Protein AF-A0A933VG05-F1 (afdb_monomer_lite)

Structure (mmCIF, N/CA/C/O backbone):
data_AF-A0A933VG05-F1
#
_entry.id   AF-A0A933VG05-F1
#
loop_
_atom_site.group_PDB
_atom_site.id
_atom_site.type_symbol
_atom_site.label_atom_id
_atom_site.label_alt_id
_atom_site.label_comp_id
_atom_site.label_asym_id
_atom_site.label_entity_id
_atom_site.label_seq_id
_atom_site.pdbx_PDB_ins_code
_atom_site.Cartn_x
_atom_site.Cartn_y
_atom_site.Cartn_z
_atom_site.occupancy
_atom_site.B_iso_or_equiv
_atom_site.auth_seq_id
_atom_site.auth_comp_id
_atom_site.auth_asym_id
_atom_site.auth_atom_id
_atom_site.pdbx_PDB_model_num
ATOM 1 N N . ARG A 1 1 ? -8.859 -15.024 1.643 1.00 49.22 1 ARG A N 1
ATOM 2 C CA . ARG A 1 1 ? -10.271 -15.095 2.099 1.00 49.22 1 ARG A CA 1
ATOM 3 C C . ARG A 1 1 ? -10.580 -13.781 2.794 1.00 49.22 1 ARG A C 1
ATOM 5 O O . ARG A 1 1 ? -9.902 -13.478 3.764 1.00 49.22 1 ARG A O 1
ATOM 12 N N . VAL A 1 2 ? -11.513 -12.985 2.274 1.00 67.62 2 VAL A N 1
ATOM 13 C CA . VAL A 1 2 ? -11.957 -11.764 2.963 1.00 67.62 2 VAL A CA 1
ATOM 14 C C . VAL A 1 2 ? -12.913 -12.188 4.068 1.00 67.62 2 VAL A C 1
ATOM 16 O O . VAL A 1 2 ? -13.809 -12.997 3.829 1.00 67.62 2 VAL A O 1
ATOM 19 N N . VAL A 1 3 ? -12.696 -11.692 5.280 1.00 78.56 3 VAL A N 1
ATOM 20 C CA . VAL A 1 3 ? -13.662 -11.825 6.371 1.00 78.56 3 VAL A CA 1
ATOM 21 C C . VAL A 1 3 ? -14.499 -10.550 6.354 1.00 78.56 3 VAL A C 1
ATOM 23 O O . VAL A 1 3 ? -14.010 -9.489 6.724 1.00 78.56 3 VAL A O 1
ATOM 26 N N . GLY A 1 4 ? -15.723 -10.634 5.831 1.00 83.44 4 GLY A N 1
ATOM 27 C CA . GLY A 1 4 ? -16.618 -9.489 5.659 1.00 83.44 4 GLY A CA 1
ATOM 28 C C . GLY A 1 4 ? -17.622 -9.691 4.524 1.00 83.44 4 GLY A C 1
ATOM 29 O O . GLY A 1 4 ? -17.603 -10.711 3.839 1.00 83.44 4 GLY A O 1
ATOM 30 N N . THR A 1 5 ? -18.507 -8.713 4.333 1.00 87.75 5 THR A N 1
ATOM 31 C CA . THR A 1 5 ? -19.552 -8.730 3.292 1.00 87.75 5 THR A CA 1
ATOM 32 C C . THR A 1 5 ? -19.118 -8.063 1.985 1.00 87.75 5 THR A C 1
ATOM 34 O O . THR A 1 5 ? -19.753 -8.269 0.953 1.00 87.75 5 THR A O 1
ATOM 37 N N . ARG A 1 6 ? -18.037 -7.269 2.004 1.00 86.62 6 ARG A N 1
ATOM 38 C CA . ARG A 1 6 ? -17.520 -6.571 0.820 1.00 86.62 6 ARG A CA 1
ATOM 39 C C . ARG A 1 6 ? -16.607 -7.497 0.017 1.00 86.62 6 ARG A C 1
ATOM 41 O O . ARG A 1 6 ? -15.636 -8.032 0.547 1.00 86.62 6 ARG A O 1
ATOM 48 N N . SER A 1 7 ? -16.914 -7.656 -1.268 1.00 88.31 7 SER A N 1
ATOM 49 C CA . SER A 1 7 ? -16.047 -8.371 -2.210 1.00 88.31 7 SER A CA 1
ATOM 50 C C . SER A 1 7 ? -14.892 -7.479 -2.660 1.00 88.31 7 SER A C 1
ATOM 52 O O . SER A 1 7 ? -15.080 -6.282 -2.870 1.00 88.31 7 SER A O 1
ATOM 54 N N . LEU A 1 8 ? -13.711 -8.074 -2.831 1.00 89.56 8 LEU A N 1
ATOM 55 C CA . LEU A 1 8 ? -12.585 -7.427 -3.500 1.00 89.56 8 LEU A CA 1
ATOM 56 C C . LEU A 1 8 ? -12.648 -7.767 -4.989 1.00 89.56 8 LEU A C 1
ATOM 58 O O . LEU A 1 8 ? -12.761 -8.941 -5.342 1.00 89.56 8 LEU A O 1
ATOM 62 N N . LEU A 1 9 ? -12.586 -6.744 -5.838 1.00 89.62 9 LEU A N 1
ATOM 63 C CA . LEU A 1 9 ? -12.589 -6.875 -7.293 1.00 89.62 9 LEU A CA 1
ATOM 64 C C . LEU A 1 9 ? -11.173 -6.587 -7.808 1.00 89.62 9 LEU A C 1
ATOM 66 O O . LEU A 1 9 ? -10.819 -5.419 -7.964 1.00 89.62 9 LEU A O 1
ATOM 70 N N . PRO A 1 10 ? -10.328 -7.615 -8.004 1.00 88.88 10 PRO A N 1
ATOM 71 C CA . PRO A 1 10 ? -8.974 -7.403 -8.490 1.00 88.88 10 PRO A CA 1
ATOM 72 C C . PRO A 1 10 ? -8.986 -7.043 -9.977 1.00 88.88 10 PRO A C 1
ATOM 74 O O . PRO A 1 10 ? -9.692 -7.663 -10.774 1.00 88.88 10 PRO A O 1
ATOM 77 N N . GLN A 1 11 ? -8.149 -6.081 -10.352 1.00 88.31 11 GLN A N 1
ATOM 78 C CA . GLN A 1 11 ? -7.884 -5.719 -11.737 1.00 88.31 11 GLN A CA 1
ATOM 79 C C . GLN A 1 11 ? -6.385 -5.470 -11.906 1.00 88.31 11 GLN A C 1
ATOM 81 O O . GLN A 1 11 ? -5.771 -4.792 -11.085 1.00 88.31 11 GLN A O 1
ATOM 86 N N . VAL A 1 12 ? -5.804 -6.010 -12.978 1.00 86.38 12 VAL A N 1
ATOM 87 C CA . VAL A 1 12 ? -4.453 -5.636 -13.406 1.00 86.38 12 VAL A CA 1
ATOM 88 C C . VAL A 1 12 ? -4.574 -4.353 -14.217 1.00 86.38 12 VAL A C 1
ATOM 90 O O . VAL A 1 12 ? -5.303 -4.316 -15.208 1.00 86.38 12 VAL A O 1
ATOM 93 N N . LEU A 1 13 ? -3.900 -3.302 -13.762 1.00 80.25 13 LEU A N 1
ATOM 94 C CA . LEU A 1 13 ? -3.886 -2.004 -14.426 1.00 80.25 13 LEU A CA 1
ATOM 95 C C . LEU A 1 13 ? -2.657 -1.899 -15.325 1.00 80.25 13 LEU A C 1
ATOM 97 O O . LEU A 1 13 ? -1.580 -2.379 -14.966 1.00 80.25 13 LEU A O 1
ATOM 101 N N . ASP A 1 14 ? -2.814 -1.250 -16.475 1.00 77.38 14 ASP A N 1
ATOM 102 C CA . ASP A 1 14 ? -1.667 -0.784 -17.243 1.00 77.38 14 ASP A CA 1
ATOM 103 C C . ASP A 1 14 ? -1.143 0.544 -16.671 1.00 77.38 14 ASP A C 1
ATOM 105 O O . ASP A 1 14 ? -1.824 1.263 -15.934 1.00 77.38 14 ASP A O 1
ATOM 109 N N . THR A 1 15 ? 0.096 0.881 -17.011 1.00 70.56 15 THR A N 1
ATOM 110 C CA . THR A 1 15 ? 0.784 2.080 -16.516 1.00 70.56 15 THR A CA 1
ATOM 111 C C . THR A 1 15 ? 0.228 3.393 -17.071 1.00 70.56 15 THR A C 1
ATOM 113 O O . THR A 1 15 ? 0.593 4.462 -16.585 1.00 70.56 15 THR A O 1
ATOM 116 N N . ASN A 1 16 ? -0.672 3.323 -18.056 1.00 64.12 16 ASN A N 1
ATOM 117 C CA . ASN A 1 16 ? -1.329 4.473 -18.677 1.00 64.12 16 ASN A CA 1
ATOM 118 C C . ASN A 1 16 ? -2.713 4.760 -18.073 1.00 64.12 16 ASN A C 1
ATOM 120 O O . ASN A 1 16 ? -3.341 5.766 -18.414 1.00 64.12 16 ASN A O 1
ATOM 124 N N . THR A 1 17 ? -3.200 3.902 -17.176 1.00 63.09 17 THR A N 1
ATOM 125 C CA . THR A 1 17 ? -4.506 4.065 -16.549 1.00 63.09 17 THR A CA 1
ATOM 126 C C . THR A 1 17 ? -4.446 5.158 -15.483 1.00 63.09 17 THR A C 1
ATOM 128 O O . THR A 1 17 ? -3.689 5.083 -14.515 1.00 63.09 17 THR A O 1
ATOM 131 N N . ALA A 1 18 ? -5.280 6.190 -15.632 1.00 59.22 18 ALA A N 1
ATOM 132 C CA . ALA A 1 18 ? -5.434 7.227 -14.619 1.00 59.22 18 ALA A CA 1
ATOM 133 C C . ALA A 1 18 ? -5.975 6.612 -13.314 1.00 59.22 18 ALA A C 1
ATOM 135 O O . ALA A 1 18 ? -7.154 6.286 -13.207 1.00 59.22 18 ALA A O 1
ATOM 136 N N . LEU A 1 19 ? -5.112 6.491 -12.302 1.00 63.12 19 LEU A N 1
ATOM 137 C CA . LEU A 1 19 ? -5.419 5.856 -11.011 1.00 63.12 19 LEU A CA 1
ATOM 138 C C . LEU A 1 19 ? -6.483 6.566 -10.168 1.00 63.12 19 LEU A C 1
ATOM 140 O O . LEU A 1 19 ? -6.934 6.021 -9.165 1.00 63.12 19 LEU A O 1
ATOM 144 N N . LYS A 1 20 ? -6.853 7.796 -10.532 1.00 57.25 20 LYS A N 1
ATOM 145 C CA . LYS A 1 20 ? -7.485 8.750 -9.614 1.00 57.25 20 LYS A CA 1
ATOM 146 C C . LYS A 1 20 ? -8.858 8.339 -9.068 1.00 57.25 20 LYS A C 1
ATOM 148 O O . LYS A 1 20 ? -9.328 9.014 -8.158 1.00 57.25 20 LYS A O 1
ATOM 153 N N . THR A 1 21 ? -9.516 7.297 -9.583 1.00 58.25 21 THR A N 1
ATOM 154 C CA . THR A 1 21 ? -10.917 7.019 -9.207 1.00 58.25 21 THR A CA 1
ATOM 155 C C . THR A 1 21 ? -11.388 5.558 -9.245 1.00 58.25 21 THR A C 1
ATOM 157 O O . THR A 1 21 ? -12.548 5.322 -8.919 1.00 58.25 21 THR A O 1
ATOM 160 N N . ALA A 1 22 ? -10.566 4.572 -9.623 1.00 73.88 22 ALA A N 1
ATOM 161 C CA . ALA A 1 22 ? -11.074 3.208 -9.859 1.00 73.88 22 ALA A CA 1
ATOM 162 C C . ALA A 1 22 ? -10.883 2.222 -8.691 1.00 73.88 22 ALA A C 1
ATOM 164 O O . ALA A 1 22 ? -11.632 1.249 -8.597 1.00 73.88 22 ALA A O 1
ATOM 165 N N . CYS A 1 23 ? -9.901 2.439 -7.809 1.00 86.50 23 CYS A N 1
ATOM 166 C CA . CYS A 1 23 ? -9.479 1.428 -6.836 1.00 86.50 23 CYS A CA 1
ATOM 167 C C . CYS A 1 23 ? -9.392 1.985 -5.412 1.00 86.50 23 CYS A C 1
ATOM 169 O O . CYS A 1 23 ? -8.810 3.043 -5.198 1.00 86.50 23 CYS A O 1
ATOM 171 N N . ASP A 1 24 ? -9.893 1.229 -4.430 1.00 89.19 24 ASP A N 1
ATOM 172 C CA . ASP A 1 24 ? -9.662 1.511 -3.005 1.00 89.19 24 ASP A CA 1
ATOM 173 C C . ASP A 1 24 ? -8.239 1.115 -2.558 1.00 89.19 24 ASP A C 1
ATOM 175 O O . ASP A 1 24 ? -7.710 1.651 -1.584 1.00 89.19 24 ASP A O 1
ATOM 179 N N . VAL A 1 25 ? -7.624 0.146 -3.251 1.00 91.19 25 VAL A N 1
ATOM 180 C CA . VAL A 1 25 ? -6.299 -0.408 -2.941 1.00 91.19 25 VAL A CA 1
ATOM 181 C C . VAL A 1 25 ? -5.501 -0.580 -4.230 1.00 91.19 25 VAL A C 1
ATOM 183 O O . VAL A 1 25 ? -6.020 -1.124 -5.204 1.00 91.19 25 VAL A O 1
ATOM 186 N N . ILE A 1 26 ? -4.236 -0.167 -4.221 1.00 90.75 26 ILE A N 1
ATOM 187 C CA . ILE A 1 26 ? -3.277 -0.387 -5.308 1.00 90.75 26 ILE A CA 1
ATOM 188 C C . ILE A 1 26 ? -2.105 -1.191 -4.760 1.00 90.75 26 ILE A C 1
ATOM 190 O O . ILE A 1 26 ? -1.503 -0.806 -3.760 1.00 90.75 26 ILE A O 1
ATOM 194 N N . VAL A 1 27 ? -1.767 -2.284 -5.444 1.00 91.62 27 VAL A N 1
ATOM 195 C CA . VAL A 1 27 ? -0.578 -3.091 -5.158 1.00 91.62 27 VAL A CA 1
ATOM 196 C C . VAL A 1 27 ? 0.400 -2.925 -6.312 1.00 91.62 27 VAL A C 1
ATOM 198 O O . VAL A 1 27 ? 0.033 -3.141 -7.467 1.00 91.62 27 VAL A O 1
ATOM 201 N N . VAL A 1 28 ? 1.629 -2.523 -6.003 1.00 90.38 28 VAL A N 1
ATOM 202 C CA . VAL A 1 28 ? 2.705 -2.327 -6.979 1.00 90.38 28 VAL A CA 1
ATOM 203 C C . VAL A 1 28 ? 3.771 -3.391 -6.761 1.00 90.38 28 VAL A C 1
ATOM 205 O O . VAL A 1 28 ? 4.201 -3.586 -5.630 1.00 90.38 28 VAL A O 1
ATOM 208 N N . GLY A 1 29 ? 4.175 -4.068 -7.835 1.00 88.75 29 GLY A N 1
ATOM 209 C CA . GLY A 1 29 ? 5.221 -5.093 -7.814 1.00 88.75 29 GLY A CA 1
ATOM 210 C C . GLY A 1 29 ? 6.597 -4.585 -8.273 1.00 88.75 29 GLY A C 1
ATOM 211 O O . GLY A 1 29 ? 6.726 -3.426 -8.687 1.00 88.75 29 GLY A O 1
ATOM 212 N N . PRO A 1 30 ? 7.619 -5.462 -8.267 1.00 85.88 30 PRO A N 1
ATOM 213 C CA . PRO A 1 30 ? 9.007 -5.101 -8.563 1.00 85.88 30 PRO A CA 1
ATOM 214 C C . PRO A 1 30 ? 9.271 -4.805 -10.047 1.00 85.88 30 PRO A C 1
ATOM 216 O O . PRO A 1 30 ? 10.219 -4.090 -10.367 1.00 85.88 30 PRO A O 1
ATOM 219 N N . ASP A 1 31 ? 8.433 -5.319 -10.952 1.00 84.62 31 ASP A N 1
ATOM 220 C CA . ASP A 1 31 ? 8.620 -5.194 -12.406 1.00 84.62 31 ASP A CA 1
ATOM 221 C C . ASP A 1 31 ? 8.280 -3.801 -12.952 1.00 84.62 31 ASP A C 1
ATOM 223 O O . ASP A 1 31 ? 8.509 -3.504 -14.127 1.00 84.62 31 ASP A O 1
ATOM 227 N N . LEU A 1 32 ? 7.715 -2.933 -12.112 1.00 84.94 32 LEU A N 1
ATOM 228 C CA . LEU A 1 32 ? 7.355 -1.589 -12.514 1.00 84.94 32 LEU A CA 1
ATOM 229 C C . LEU A 1 32 ? 8.579 -0.667 -12.507 1.00 84.94 32 LEU A C 1
ATOM 231 O O . LEU A 1 32 ? 9.330 -0.603 -11.531 1.00 84.94 32 LEU A O 1
ATOM 235 N N . ASP A 1 33 ? 8.758 0.111 -13.577 1.00 86.69 33 ASP A N 1
ATOM 236 C CA . ASP A 1 33 ? 9.861 1.061 -13.636 1.00 86.69 33 ASP A CA 1
ATOM 237 C C . ASP A 1 33 ? 9.745 2.128 -12.534 1.00 86.69 33 ASP A C 1
ATOM 239 O O . ASP A 1 33 ? 8.658 2.583 -12.167 1.00 86.69 33 ASP A O 1
ATOM 243 N N . LYS A 1 34 ? 10.898 2.557 -12.009 1.00 84.06 34 LYS A N 1
ATOM 244 C CA . LYS A 1 34 ? 10.966 3.469 -10.858 1.00 84.06 34 LYS A CA 1
ATOM 245 C C . LYS A 1 34 ? 10.195 4.774 -11.077 1.00 84.06 34 LYS A C 1
ATOM 247 O O . LYS A 1 34 ? 9.574 5.276 -10.140 1.00 84.06 34 LYS A O 1
ATOM 252 N N . SER A 1 35 ? 10.287 5.361 -12.270 1.00 85.69 35 SER A N 1
ATOM 253 C CA . SER A 1 35 ? 9.623 6.628 -12.596 1.00 85.69 35 SER A CA 1
ATOM 254 C C . SER A 1 35 ? 8.108 6.488 -12.573 1.00 85.69 35 SER A C 1
ATOM 256 O O . SER A 1 35 ? 7.432 7.289 -11.926 1.00 85.69 35 SER A O 1
ATOM 258 N N . THR A 1 36 ? 7.586 5.451 -13.220 1.00 85.00 36 THR A N 1
ATOM 259 C CA . THR A 1 36 ? 6.156 5.165 -13.269 1.00 85.00 36 THR A CA 1
ATOM 260 C C . THR A 1 36 ? 5.637 4.758 -11.902 1.00 85.00 36 THR A C 1
ATOM 262 O O . THR A 1 36 ? 4.640 5.311 -11.456 1.00 85.00 36 THR A O 1
ATOM 265 N N . GLY A 1 37 ? 6.332 3.876 -11.179 1.00 85.38 37 GLY A N 1
ATOM 266 C CA . GLY A 1 37 ? 5.941 3.471 -9.827 1.00 85.38 37 GLY A CA 1
ATOM 267 C C . GLY A 1 37 ? 5.849 4.646 -8.868 1.00 85.38 37 GLY A C 1
ATOM 268 O O . GLY A 1 37 ? 4.843 4.808 -8.180 1.00 85.38 37 GLY A O 1
ATOM 269 N N . LYS A 1 38 ? 6.839 5.541 -8.901 1.00 86.12 38 LYS A N 1
ATOM 270 C CA . LYS A 1 38 ? 6.783 6.795 -8.150 1.00 86.12 38 LYS A CA 1
ATOM 271 C C . LYS A 1 38 ? 5.583 7.654 -8.554 1.00 86.12 38 LYS A C 1
ATOM 273 O O . LYS A 1 38 ? 4.845 8.091 -7.676 1.00 86.12 38 LYS A O 1
ATOM 278 N N . ALA A 1 39 ? 5.382 7.895 -9.849 1.00 85.38 39 ALA A N 1
ATOM 279 C CA . ALA A 1 39 ? 4.282 8.729 -10.331 1.00 85.38 39 ALA A CA 1
ATOM 280 C C . ALA A 1 39 ? 2.906 8.152 -9.954 1.00 85.38 39 ALA A C 1
ATOM 282 O O . ALA A 1 39 ? 2.023 8.901 -9.537 1.00 85.38 39 ALA A O 1
ATOM 283 N N . LEU A 1 40 ? 2.744 6.828 -10.038 1.00 85.00 40 LEU A N 1
ATOM 284 C CA . LEU A 1 40 ? 1.527 6.121 -9.646 1.00 85.00 40 LEU A CA 1
ATOM 285 C C . LEU A 1 40 ? 1.258 6.266 -8.145 1.00 85.00 40 LEU A C 1
ATOM 287 O O . LEU A 1 40 ? 0.177 6.703 -7.757 1.00 85.00 40 LEU A O 1
ATOM 291 N N . LEU A 1 41 ? 2.244 5.958 -7.298 1.00 86.50 41 LEU A N 1
ATOM 292 C CA . LEU A 1 41 ? 2.097 6.039 -5.842 1.00 86.50 41 LEU A CA 1
ATOM 293 C C . LEU A 1 41 ? 1.831 7.475 -5.371 1.00 86.50 41 LEU A C 1
ATOM 295 O O . LEU A 1 41 ? 0.926 7.711 -4.576 1.00 86.50 41 LEU A O 1
ATOM 299 N N . GLN A 1 42 ? 2.550 8.455 -5.922 1.00 84.25 42 GLN A N 1
ATOM 300 C CA . GLN A 1 42 ? 2.317 9.869 -5.622 1.00 84.25 42 GLN A CA 1
ATOM 301 C C . GLN A 1 42 ? 0.957 10.359 -6.126 1.00 84.25 42 GLN A C 1
ATOM 303 O O . GLN A 1 42 ? 0.323 11.174 -5.465 1.00 84.25 42 GLN A O 1
ATOM 308 N N . GLY A 1 43 ? 0.504 9.871 -7.283 1.00 82.06 43 GLY A N 1
ATOM 309 C CA . GLY A 1 43 ? -0.805 10.202 -7.841 1.00 82.06 43 GLY A CA 1
ATOM 310 C C . GLY A 1 43 ? -1.974 9.551 -7.102 1.00 82.06 43 GLY A C 1
ATOM 311 O O . GLY A 1 43 ? -3.082 10.073 -7.172 1.00 82.06 43 GLY A O 1
ATOM 312 N N . ALA A 1 44 ? -1.741 8.433 -6.410 1.00 83.00 44 ALA A N 1
ATOM 313 C CA . ALA A 1 44 ? -2.719 7.782 -5.540 1.00 83.00 44 ALA A CA 1
ATOM 314 C C . ALA A 1 44 ? -2.831 8.472 -4.169 1.00 83.00 44 ALA A C 1
ATOM 316 O O . ALA A 1 44 ? -3.900 8.464 -3.549 1.00 83.00 44 ALA A O 1
ATOM 317 N N . ASN A 1 45 ? -1.750 9.110 -3.710 1.00 76.8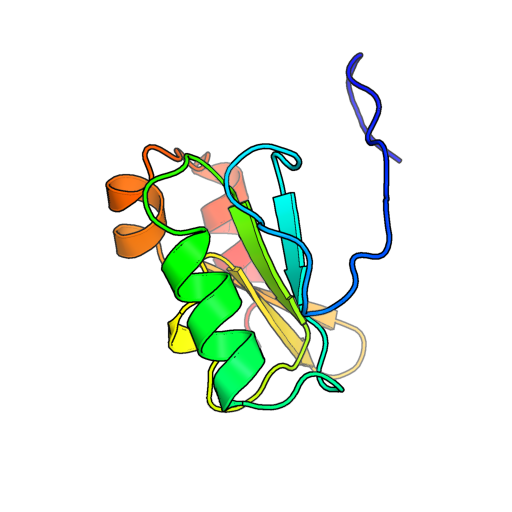8 45 ASN A N 1
ATOM 318 C CA . ASN A 1 45 ? -1.779 9.930 -2.507 1.00 76.88 45 ASN A CA 1
ATOM 319 C C . ASN A 1 45 ? -2.775 11.096 -2.688 1.00 76.88 45 ASN A C 1
ATOM 321 O O . ASN A 1 45 ? -2.911 11.671 -3.764 1.00 76.88 45 ASN A O 1
ATOM 325 N N . HIS A 1 46 ? -3.497 11.421 -1.618 1.00 75.06 46 HIS A N 1
ATOM 326 C CA . HIS A 1 46 ? -4.610 12.370 -1.503 1.00 75.06 46 HIS A CA 1
ATOM 327 C C . HIS A 1 46 ? -5.966 11.907 -2.052 1.00 75.06 46 HIS A C 1
ATOM 329 O O . HIS A 1 46 ? -6.923 12.680 -2.024 1.00 75.06 46 HIS A O 1
ATOM 335 N N . HIS A 1 47 ? -6.089 10.647 -2.478 1.00 82.44 47 HIS A N 1
ATOM 336 C CA . HIS A 1 47 ? -7.350 10.086 -2.978 1.00 82.44 47 HIS A CA 1
ATOM 337 C C . HIS A 1 47 ? -7.983 9.024 -2.061 1.00 82.44 47 HIS A C 1
ATOM 339 O O . HIS A 1 47 ? -8.917 8.344 -2.476 1.00 82.44 47 HIS A O 1
ATOM 345 N N . GLY A 1 48 ? -7.505 8.864 -0.820 1.00 86.62 48 GLY A N 1
ATOM 346 C CA . GLY A 1 48 ? -8.020 7.832 0.094 1.00 86.62 48 GLY A CA 1
ATOM 347 C C . GLY A 1 48 ? -7.679 6.402 -0.331 1.00 86.62 48 GLY A C 1
ATOM 348 O O . GLY A 1 48 ? -8.298 5.455 0.146 1.00 86.62 48 GLY A O 1
ATOM 349 N N . VAL A 1 49 ? -6.713 6.244 -1.238 1.00 90.56 49 VAL A N 1
ATOM 350 C CA . VAL A 1 49 ? -6.301 4.950 -1.782 1.00 90.56 49 VAL A CA 1
ATOM 351 C C . VAL A 1 49 ? -5.215 4.345 -0.901 1.00 90.56 49 VAL A C 1
ATOM 353 O O . VAL A 1 49 ? -4.212 4.995 -0.601 1.00 90.56 49 VAL A O 1
ATOM 356 N N . LEU A 1 50 ? -5.389 3.082 -0.509 1.00 92.00 50 LEU A N 1
ATOM 357 C CA . LEU A 1 50 ? -4.343 2.330 0.174 1.00 92.00 50 LEU A CA 1
ATOM 358 C C . LEU A 1 50 ? -3.304 1.858 -0.844 1.00 92.00 50 LEU A C 1
ATOM 360 O O . LEU A 1 50 ? -3.611 1.049 -1.718 1.00 92.00 50 LEU A O 1
ATOM 364 N N . THR A 1 51 ? -2.066 2.321 -0.715 1.00 92.75 51 THR A N 1
ATOM 365 C CA . THR A 1 51 ? -0.960 1.879 -1.568 1.00 92.75 51 THR A CA 1
ATOM 366 C C . THR A 1 51 ? -0.094 0.847 -0.854 1.00 92.75 51 THR A C 1
ATOM 368 O O . THR A 1 51 ? 0.364 1.065 0.268 1.00 92.75 51 THR A O 1
ATOM 371 N N . ILE A 1 52 ? 0.130 -0.286 -1.519 1.00 94.00 52 ILE A N 1
ATOM 372 C CA . ILE A 1 52 ? 0.958 -1.393 -1.043 1.00 94.00 52 ILE A CA 1
ATOM 373 C C . ILE A 1 52 ? 2.087 -1.610 -2.045 1.00 94.00 52 ILE A C 1
ATOM 375 O O . ILE A 1 52 ? 1.843 -1.797 -3.237 1.00 94.00 52 ILE A O 1
ATOM 379 N N . CYS A 1 53 ? 3.318 -1.595 -1.559 1.00 93.38 53 CYS A N 1
ATOM 380 C CA . CYS A 1 53 ? 4.498 -1.940 -2.323 1.00 93.38 53 CYS A CA 1
ATOM 381 C C . CYS A 1 53 ? 4.943 -3.368 -1.990 1.00 93.38 53 CYS A C 1
ATOM 383 O O . CYS A 1 53 ? 5.253 -3.663 -0.839 1.00 93.38 53 CYS A O 1
ATOM 385 N N . ASP A 1 54 ? 4.986 -4.238 -2.996 1.00 92.56 54 ASP A N 1
ATOM 386 C CA . ASP A 1 54 ? 5.554 -5.584 -2.930 1.00 92.56 54 ASP A CA 1
ATOM 387 C C . ASP A 1 54 ? 6.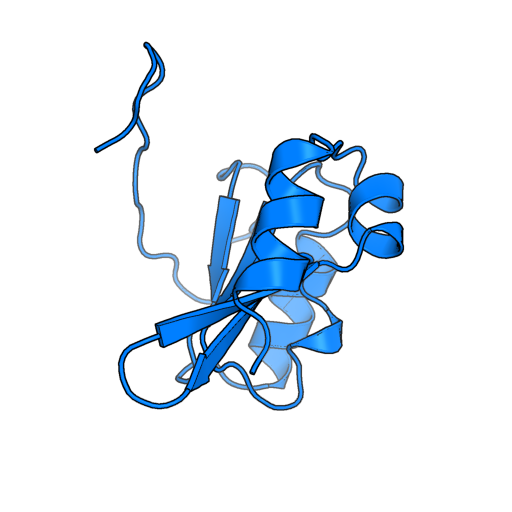915 -5.571 -3.637 1.00 92.56 54 ASP A C 1
ATOM 389 O O . ASP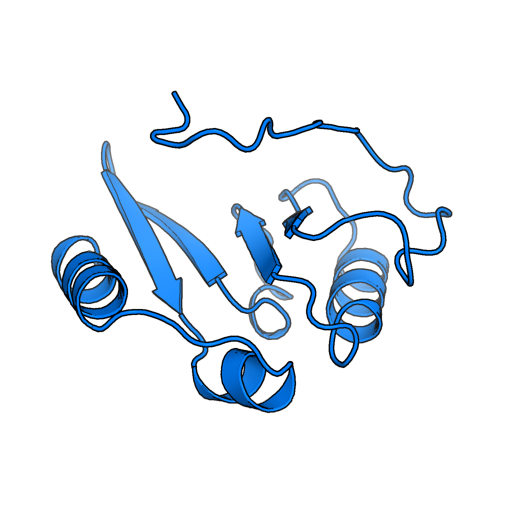 A 1 54 ? 6.995 -5.520 -4.862 1.00 92.56 54 ASP A O 1
ATOM 393 N N . GLU A 1 55 ? 7.995 -5.517 -2.856 1.00 85.31 55 GLU A N 1
ATOM 394 C CA . GLU A 1 55 ? 9.382 -5.565 -3.349 1.00 85.31 55 GLU A CA 1
ATOM 395 C C . GLU A 1 55 ? 9.789 -4.450 -4.351 1.00 85.31 55 GLU A C 1
ATOM 397 O O . GLU A 1 55 ? 10.764 -4.584 -5.086 1.00 85.31 55 GLU A O 1
ATOM 402 N N . CYS A 1 56 ? 9.139 -3.281 -4.346 1.00 80.94 56 CYS A N 1
ATOM 403 C CA . CYS A 1 56 ? 9.417 -2.193 -5.308 1.00 80.94 56 CYS A CA 1
ATOM 404 C C . CYS A 1 56 ? 10.726 -1.400 -5.078 1.00 80.94 56 CYS A C 1
ATOM 406 O O . CYS A 1 56 ? 10.962 -0.348 -5.683 1.00 80.94 56 CYS A O 1
ATOM 408 N N . GLY A 1 57 ? 11.612 -1.875 -4.202 1.00 80.88 57 GLY A N 1
ATOM 409 C CA . GLY A 1 57 ? 12.945 -1.310 -3.993 1.00 80.88 57 GLY A CA 1
ATOM 410 C C . GLY A 1 57 ? 12.946 0.197 -3.691 1.00 80.88 57 GLY A C 1
ATOM 411 O O . GLY A 1 57 ? 12.418 0.655 -2.683 1.00 80.88 57 GLY A O 1
ATOM 412 N N . ARG A 1 58 ? 13.578 0.997 -4.562 1.00 72.50 58 ARG A N 1
ATOM 413 C CA . ARG A 1 58 ? 13.930 2.412 -4.298 1.00 72.50 58 ARG A CA 1
ATOM 414 C C . ARG A 1 58 ? 12.773 3.419 -4.370 1.00 72.50 58 ARG A C 1
ATOM 416 O O . ARG A 1 58 ? 13.044 4.615 -4.302 1.00 72.50 58 ARG A O 1
ATOM 423 N N . PHE A 1 59 ? 11.539 2.988 -4.605 1.00 80.00 59 PHE A N 1
ATOM 424 C CA . PHE A 1 59 ? 10.364 3.873 -4.585 1.00 80.00 59 PHE A CA 1
ATOM 425 C C . PHE A 1 59 ? 9.285 3.412 -3.597 1.00 80.00 59 PHE A C 1
ATOM 427 O O . PHE A 1 59 ? 8.198 3.986 -3.568 1.00 80.00 59 PHE A O 1
ATOM 434 N N . ALA A 1 60 ? 9.613 2.430 -2.750 1.00 81.62 60 ALA A N 1
ATOM 435 C CA . ALA A 1 60 ? 8.763 1.976 -1.655 1.00 81.62 60 ALA A CA 1
ATOM 436 C C . ALA A 1 60 ? 8.387 3.111 -0.681 1.00 81.62 60 ALA A C 1
ATOM 438 O O . ALA A 1 60 ? 7.278 3.117 -0.159 1.00 81.62 60 ALA A O 1
ATOM 439 N N . GLU A 1 61 ? 9.249 4.128 -0.537 1.00 83.81 61 GLU A N 1
ATOM 440 C CA . GLU A 1 61 ? 9.032 5.327 0.297 1.00 83.81 61 GLU A CA 1
ATOM 441 C C . GLU A 1 61 ? 7.799 6.168 -0.085 1.00 83.81 61 GLU A C 1
ATOM 443 O O . GLU A 1 61 ? 7.438 7.102 0.622 1.00 83.81 61 GLU A O 1
ATOM 448 N N . HIS A 1 62 ? 7.163 5.884 -1.223 1.00 86.31 62 HIS A N 1
ATOM 449 C CA . HIS A 1 62 ? 5.935 6.556 -1.651 1.00 86.31 62 HIS A CA 1
ATOM 450 C C . HIS A 1 62 ? 4.669 5.726 -1.393 1.00 86.31 62 HIS A C 1
ATOM 452 O O . HIS A 1 62 ? 3.569 6.192 -1.694 1.00 86.31 62 HIS A O 1
ATOM 458 N N . SER A 1 63 ? 4.813 4.509 -0.863 1.00 91.88 63 SER A N 1
ATOM 459 C CA . SER A 1 63 ? 3.705 3.628 -0.495 1.00 91.88 63 SER A CA 1
ATOM 460 C C . SER A 1 63 ? 3.351 3.752 0.985 1.00 91.88 63 SER A C 1
ATOM 462 O O . SER A 1 63 ? 4.195 4.091 1.809 1.00 91.88 63 SER A O 1
ATOM 464 N N . ILE A 1 64 ? 2.098 3.458 1.329 1.00 93.88 64 ILE A N 1
ATOM 465 C CA . ILE A 1 64 ? 1.648 3.437 2.724 1.00 93.88 64 ILE A CA 1
ATOM 466 C C . ILE A 1 64 ? 2.101 2.155 3.421 1.00 93.88 64 ILE A C 1
ATOM 468 O O . ILE A 1 64 ? 2.482 2.193 4.588 1.00 93.88 64 ILE A O 1
ATOM 472 N N . ILE A 1 65 ? 2.028 1.020 2.725 1.00 94.19 65 ILE A N 1
ATOM 473 C CA . ILE A 1 65 ? 2.491 -0.272 3.230 1.00 94.19 65 ILE A CA 1
ATOM 474 C C . ILE A 1 65 ? 3.621 -0.763 2.339 1.00 94.19 65 ILE A C 1
ATOM 476 O O . ILE A 1 65 ? 3.420 -0.932 1.140 1.00 94.19 65 ILE A O 1
ATOM 480 N N . THR A 1 66 ? 4.769 -1.074 2.929 1.00 93.69 66 THR A N 1
ATOM 481 C CA . THR A 1 66 ? 5.851 -1.786 2.238 1.00 93.69 66 THR A CA 1
ATOM 482 C C . THR A 1 66 ? 5.908 -3.213 2.756 1.00 93.69 66 THR A C 1
ATOM 484 O O . THR A 1 66 ? 6.113 -3.422 3.948 1.00 93.69 66 THR A O 1
ATOM 487 N N . LEU A 1 67 ? 5.713 -4.197 1.880 1.00 92.75 67 LEU A N 1
ATOM 488 C CA . LEU A 1 67 ? 5.879 -5.606 2.216 1.00 92.75 67 LEU A CA 1
ATOM 489 C C . LEU A 1 67 ? 7.367 -5.955 2.240 1.00 92.75 67 LEU A C 1
ATOM 491 O O . LEU A 1 67 ? 8.126 -5.579 1.346 1.00 92.75 67 LEU A O 1
ATOM 495 N N . THR A 1 68 ? 7.772 -6.705 3.258 1.00 87.88 68 THR A N 1
ATOM 496 C CA . THR A 1 68 ? 9.127 -7.234 3.396 1.00 87.88 68 THR A CA 1
ATOM 497 C C . THR A 1 68 ? 9.069 -8.752 3.485 1.00 87.88 68 THR A C 1
ATOM 499 O O . THR A 1 68 ? 8.189 -9.328 4.125 1.00 87.88 68 THR A O 1
ATOM 502 N N . ARG A 1 69 ? 10.000 -9.437 2.821 1.00 87.25 69 ARG A N 1
ATOM 503 C CA . ARG A 1 69 ? 10.080 -10.900 2.836 1.00 87.25 69 ARG A CA 1
ATOM 504 C C . ARG A 1 69 ? 11.366 -11.331 3.521 1.00 87.25 69 ARG A C 1
ATOM 506 O O . ARG A 1 69 ? 12.457 -11.009 3.061 1.00 87.25 69 ARG A O 1
ATOM 513 N N . HIS A 1 70 ? 11.229 -12.087 4.606 1.00 84.69 70 HIS A N 1
ATOM 514 C CA . HIS A 1 70 ? 12.356 -12.624 5.365 1.00 84.69 70 HIS A CA 1
ATOM 515 C C . HIS A 1 70 ? 12.151 -14.118 5.599 1.00 84.69 70 HIS A C 1
ATOM 517 O O . HIS A 1 70 ? 11.290 -14.524 6.384 1.00 84.69 70 HIS A O 1
ATOM 523 N N . ASN A 1 71 ? 12.955 -14.940 4.916 1.00 84.94 71 ASN A N 1
ATOM 524 C CA . ASN A 1 71 ? 12.780 -16.394 4.862 1.00 84.94 71 ASN A CA 1
ATOM 525 C C . ASN A 1 71 ? 11.333 -16.743 4.448 1.00 84.94 71 ASN A C 1
ATOM 527 O O . ASN A 1 71 ? 10.856 -16.272 3.417 1.00 84.94 71 ASN A O 1
ATOM 531 N N . ASP A 1 72 ? 10.619 -17.496 5.284 1.00 86.00 72 ASP A N 1
ATOM 532 C CA . ASP A 1 72 ? 9.236 -17.924 5.051 1.00 86.00 72 ASP A CA 1
ATOM 533 C C . ASP A 1 72 ? 8.184 -16.976 5.661 1.00 86.00 72 ASP A C 1
ATOM 535 O O . ASP A 1 72 ? 7.027 -17.361 5.852 1.00 86.00 72 ASP A O 1
ATOM 539 N N . ARG A 1 73 ? 8.566 -15.743 6.026 1.00 86.81 73 ARG A N 1
ATOM 540 C CA . ARG A 1 73 ? 7.666 -14.760 6.650 1.00 86.81 73 ARG A CA 1
ATOM 541 C C . ARG A 1 73 ? 7.495 -13.512 5.792 1.00 86.81 73 ARG A C 1
ATOM 543 O O . ARG A 1 73 ? 8.456 -12.992 5.227 1.00 86.81 73 ARG A O 1
ATOM 550 N N . ILE A 1 74 ? 6.254 -13.027 5.754 1.00 88.31 74 ILE A N 1
ATOM 551 C CA . ILE A 1 74 ? 5.899 -11.713 5.219 1.00 88.31 74 ILE A CA 1
ATOM 552 C C . ILE A 1 74 ? 5.799 -10.745 6.392 1.00 88.31 74 ILE A C 1
ATOM 554 O O . ILE A 1 74 ? 4.893 -10.857 7.221 1.00 88.31 74 ILE A O 1
ATOM 558 N N . GLY A 1 75 ? 6.755 -9.829 6.450 1.00 90.81 75 GLY A N 1
ATOM 559 C CA . GLY A 1 75 ? 6.690 -8.621 7.246 1.00 90.81 75 GLY A CA 1
ATOM 560 C C . GLY A 1 75 ? 6.060 -7.484 6.452 1.00 90.81 75 GLY A C 1
ATOM 561 O O . GLY A 1 75 ? 5.845 -7.579 5.240 1.00 90.81 75 GLY A O 1
ATOM 562 N N . PHE A 1 76 ? 5.740 -6.398 7.141 1.00 92.19 76 PHE A N 1
ATOM 563 C CA . PHE A 1 76 ? 5.378 -5.157 6.479 1.00 92.19 76 PHE A CA 1
ATOM 564 C C . PHE A 1 76 ? 5.659 -3.958 7.376 1.00 92.19 76 PHE A C 1
ATOM 566 O O . PHE A 1 76 ? 5.550 -4.034 8.600 1.00 92.19 76 PHE A O 1
ATOM 573 N N . GLU A 1 77 ? 5.991 -2.846 6.742 1.00 90.81 77 GLU A N 1
ATOM 574 C CA . GLU A 1 77 ? 6.148 -1.540 7.369 1.00 90.81 77 GLU A CA 1
ATOM 575 C C . GLU A 1 77 ? 4.966 -0.654 6.980 1.00 90.81 77 GLU A C 1
ATOM 577 O O . GLU A 1 77 ? 4.438 -0.765 5.871 1.00 90.81 77 GLU A O 1
ATOM 582 N N . VAL A 1 78 ? 4.537 0.211 7.900 1.00 92.25 78 VAL A N 1
ATOM 583 C CA . VAL A 1 78 ? 3.403 1.120 7.697 1.00 92.25 78 VAL A CA 1
ATOM 584 C C . VAL A 1 78 ? 3.869 2.558 7.893 1.00 92.25 78 VAL A C 1
ATOM 586 O O . VAL A 1 78 ? 4.266 2.931 8.997 1.00 92.25 78 VAL A O 1
ATOM 589 N N . ASP A 1 79 ? 3.752 3.383 6.854 1.00 91.38 79 ASP A N 1
ATOM 590 C CA . ASP A 1 79 ? 3.894 4.834 6.965 1.00 91.38 79 ASP A CA 1
ATOM 591 C C . ASP A 1 79 ? 2.562 5.445 7.419 1.00 91.38 79 ASP A C 1
ATOM 593 O O . ASP A 1 79 ? 1.662 5.760 6.631 1.00 91.38 79 ASP A O 1
ATOM 597 N N . THR A 1 80 ? 2.425 5.601 8.734 1.00 90.94 80 THR A N 1
ATOM 598 C CA . THR A 1 80 ? 1.232 6.184 9.357 1.00 90.94 80 THR A CA 1
ATOM 599 C C . THR A 1 80 ? 1.062 7.670 9.042 1.00 90.94 80 T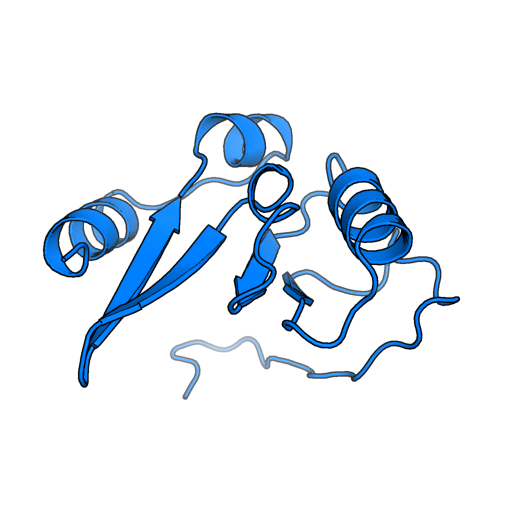HR A C 1
ATOM 601 O O . THR A 1 80 ? -0.073 8.149 9.027 1.00 90.94 80 THR A O 1
ATOM 604 N N . GLY A 1 81 ? 2.147 8.391 8.740 1.00 90.00 81 GLY A N 1
ATOM 605 C CA . GLY A 1 81 ? 2.103 9.802 8.361 1.00 90.00 81 GLY A CA 1
ATOM 606 C C . GLY A 1 81 ? 1.459 9.982 6.992 1.00 90.00 81 GLY A C 1
ATOM 607 O O . GLY A 1 81 ? 0.489 10.733 6.853 1.00 90.00 81 GLY A O 1
ATOM 608 N N . THR A 1 82 ? 1.934 9.227 6.000 1.00 89.31 82 THR A N 1
ATOM 609 C CA . THR A 1 82 ? 1.345 9.210 4.653 1.00 89.31 82 THR A CA 1
ATOM 610 C C . THR A 1 82 ? -0.087 8.671 4.684 1.00 89.31 82 THR A C 1
ATOM 612 O O . THR A 1 82 ? -0.972 9.244 4.047 1.00 89.31 82 THR A O 1
ATOM 615 N N . ALA A 1 83 ? -0.369 7.635 5.482 1.00 91.19 83 ALA A N 1
ATOM 616 C CA . ALA A 1 83 ? -1.729 7.117 5.653 1.00 91.19 83 ALA A CA 1
ATOM 617 C C . ALA A 1 83 ? -2.702 8.180 6.177 1.00 91.19 83 ALA A C 1
ATOM 619 O O . ALA A 1 83 ? -3.763 8.394 5.587 1.00 91.19 83 ALA A O 1
ATOM 620 N N . GLN A 1 84 ? -2.327 8.883 7.249 1.00 90.69 84 GLN A N 1
ATOM 621 C CA . GLN A 1 84 ? -3.163 9.916 7.852 1.00 90.69 84 GLN A CA 1
ATOM 622 C C . GLN A 1 84 ? -3.358 11.108 6.906 1.00 90.69 84 GLN A C 1
ATOM 624 O O . GLN A 1 84 ? -4.477 11.604 6.776 1.00 90.69 84 GLN A O 1
ATOM 629 N N . ALA A 1 85 ? -2.305 11.532 6.198 1.00 88.31 85 ALA A N 1
ATOM 630 C CA . ALA A 1 85 ? -2.395 12.572 5.169 1.00 88.31 85 ALA A CA 1
ATOM 631 C C . ALA A 1 85 ? -3.312 12.171 3.994 1.00 88.31 85 ALA A C 1
ATOM 633 O O . ALA A 1 85 ? -3.898 13.035 3.340 1.00 88.31 85 ALA A O 1
ATOM 634 N N . ASN A 1 86 ? -3.474 10.865 3.764 1.00 87.75 86 ASN A N 1
ATOM 635 C CA . ASN A 1 86 ? -4.394 10.282 2.790 1.00 87.75 86 ASN A CA 1
ATOM 636 C C . ASN A 1 86 ? -5.795 9.994 3.357 1.00 87.75 86 ASN A C 1
ATOM 638 O O . ASN A 1 86 ? -6.630 9.452 2.640 1.00 87.75 86 ASN A O 1
ATOM 642 N N . GLY A 1 87 ? -6.080 10.352 4.613 1.00 90.12 87 GLY A N 1
ATOM 643 C CA . GLY A 1 87 ? -7.384 10.118 5.242 1.00 90.12 87 GLY A CA 1
ATOM 644 C C . GLY A 1 87 ? -7.645 8.659 5.626 1.00 90.12 87 GLY A C 1
ATOM 645 O O . GLY A 1 87 ? -8.791 8.283 5.866 1.00 90.12 87 GLY A O 1
ATOM 646 N N . LEU A 1 88 ? -6.600 7.831 5.687 1.00 91.50 88 LEU A N 1
ATOM 647 C CA . LEU A 1 88 ? -6.689 6.434 6.090 1.00 91.50 88 LEU A CA 1
ATOM 648 C C . LEU A 1 88 ? -6.372 6.276 7.577 1.00 91.50 88 LEU A C 1
ATOM 650 O O . LEU A 1 88 ? -5.473 6.912 8.125 1.00 91.50 88 LEU A O 1
ATOM 654 N N . LEU A 1 89 ? -7.124 5.388 8.224 1.00 91.44 89 LEU A N 1
ATOM 655 C CA . LEU A 1 89 ? -6.960 5.035 9.628 1.00 91.44 89 LEU A CA 1
ATOM 656 C C . LEU A 1 89 ? -6.608 3.555 9.735 1.00 91.44 89 LEU A C 1
ATOM 658 O O . LEU A 1 89 ? -7.284 2.705 9.154 1.00 91.44 89 LEU A O 1
ATOM 662 N N . PHE A 1 90 ? -5.588 3.245 10.529 1.00 90.94 90 PHE A N 1
ATOM 663 C CA . PHE A 1 90 ? -5.224 1.872 10.852 1.00 90.94 90 PHE A CA 1
ATOM 664 C C . PHE A 1 90 ? -5.610 1.527 12.284 1.00 90.94 90 PHE A C 1
ATOM 666 O O . PHE A 1 90 ? -5.404 2.307 13.212 1.00 90.94 90 PHE A O 1
ATOM 673 N N . SER A 1 91 ? -6.158 0.325 12.466 1.00 91.06 91 SER A N 1
ATOM 674 C CA . SER A 1 91 ? -6.399 -0.216 13.803 1.00 91.06 91 SER A CA 1
ATOM 675 C C . SER A 1 91 ? -5.076 -0.484 14.525 1.00 91.06 91 SER A C 1
ATOM 677 O O . SER A 1 91 ? -4.108 -0.919 13.897 1.00 91.06 91 SER A O 1
ATOM 679 N N . SER A 1 92 ? -5.059 -0.320 15.849 1.00 90.56 92 SER A N 1
ATOM 680 C CA . SER A 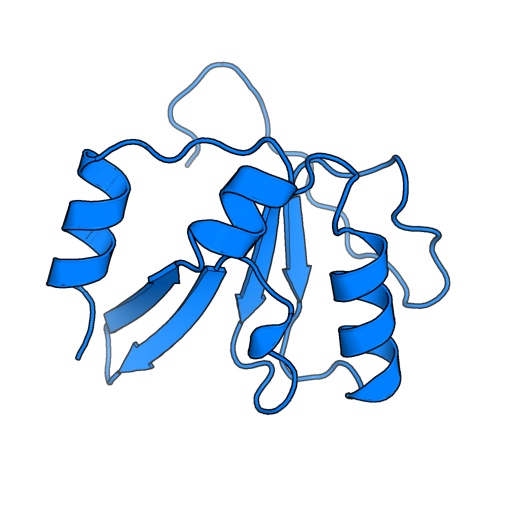1 92 ? -3.905 -0.678 16.684 1.00 90.56 92 SER A CA 1
ATOM 681 C C . SER A 1 92 ? -3.493 -2.141 16.511 1.00 90.56 92 SER A C 1
ATOM 683 O O . SER A 1 92 ? -2.306 -2.432 16.452 1.00 90.56 92 SER A O 1
ATOM 685 N N . ALA A 1 93 ? -4.457 -3.047 16.323 1.00 90.88 93 ALA A N 1
ATOM 686 C CA . ALA A 1 93 ? -4.195 -4.465 16.088 1.00 90.88 93 ALA A CA 1
ATOM 687 C C . ALA A 1 93 ? -3.348 -4.724 14.827 1.00 90.88 93 ALA A C 1
ATOM 689 O O . ALA A 1 93 ? -2.493 -5.607 14.831 1.00 90.88 93 ALA A O 1
ATOM 690 N N . LEU A 1 94 ? -3.549 -3.948 13.755 1.00 89.75 94 LEU A N 1
ATOM 691 C CA . LEU A 1 94 ? -2.727 -4.061 12.546 1.00 89.75 94 LEU A CA 1
ATOM 692 C C . LEU A 1 94 ? -1.307 -3.531 12.782 1.00 89.75 94 LEU A C 1
ATOM 694 O O . LEU A 1 94 ? -0.347 -4.134 12.313 1.00 89.75 94 LEU A O 1
ATOM 698 N N . LEU A 1 95 ? -1.171 -2.430 13.522 1.00 90.69 95 LEU A N 1
ATOM 699 C CA . LEU A 1 95 ? 0.137 -1.866 13.869 1.00 90.69 95 LEU A CA 1
ATOM 700 C C . LEU A 1 95 ? 0.919 -2.806 14.800 1.00 90.69 95 LEU A C 1
ATOM 702 O O . LEU A 1 95 ? 2.113 -3.010 14.611 1.00 90.69 95 LEU A O 1
ATOM 706 N N . GLU A 1 96 ? 0.245 -3.450 15.753 1.00 88.94 96 GLU A N 1
ATOM 707 C CA . GLU A 1 96 ? 0.839 -4.508 16.574 1.00 88.94 96 GLU A CA 1
ATOM 708 C C . GLU A 1 96 ? 1.258 -5.717 15.742 1.00 88.94 96 GLU A C 1
ATOM 710 O O . GLU A 1 96 ? 2.302 -6.310 16.012 1.00 88.94 96 GLU A O 1
ATOM 715 N N . LEU A 1 97 ? 0.457 -6.098 14.741 1.00 88.31 97 LEU A N 1
ATOM 716 C CA . LEU A 1 97 ? 0.840 -7.158 13.818 1.00 88.31 97 LEU A CA 1
ATOM 717 C C . LEU A 1 97 ? 2.124 -6.778 13.082 1.00 88.31 97 LEU A C 1
ATOM 719 O O . LEU A 1 97 ? 3.034 -7.600 13.077 1.00 88.31 97 LEU A O 1
ATOM 723 N N . ALA A 1 98 ? 2.215 -5.554 12.545 1.00 84.75 98 ALA A N 1
ATOM 724 C CA . ALA A 1 98 ? 3.403 -5.052 11.852 1.00 84.75 98 ALA A CA 1
ATOM 725 C C . ALA A 1 98 ? 4.665 -5.261 12.702 1.00 84.75 98 ALA A C 1
ATOM 727 O O . ALA A 1 98 ? 5.600 -5.908 12.246 1.00 84.75 98 ALA A O 1
ATOM 728 N N . LEU A 1 99 ? 4.625 -4.856 13.979 1.00 82.62 99 LEU A N 1
ATOM 729 C CA . LEU A 1 9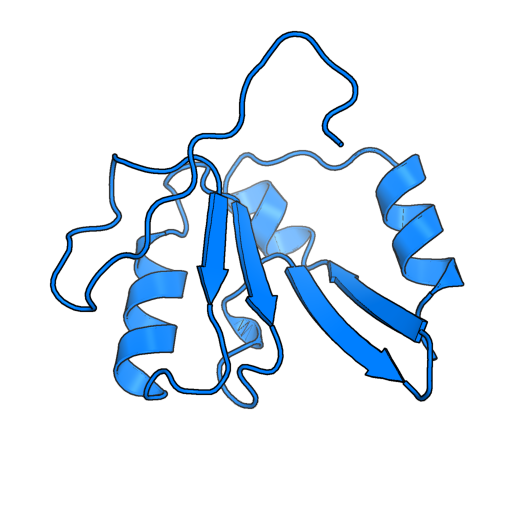9 ? 5.732 -5.013 14.935 1.00 82.62 99 LEU A CA 1
ATOM 730 C C . LEU A 1 99 ? 6.131 -6.471 15.217 1.00 82.62 99 LEU A C 1
ATOM 732 O O . LEU A 1 99 ? 7.267 -6.731 15.600 1.00 82.62 99 LEU A O 1
ATOM 736 N N . ARG A 1 100 ? 5.207 -7.431 15.089 1.00 81.44 100 ARG A N 1
ATOM 737 C CA . ARG A 1 100 ? 5.483 -8.858 15.345 1.00 81.44 100 ARG A CA 1
ATOM 738 C C . ARG A 1 100 ? 6.074 -9.581 14.141 1.00 81.44 100 ARG A C 1
ATOM 740 O O . ARG A 1 100 ? 6.624 -10.669 14.313 1.00 81.44 100 ARG A O 1
ATOM 747 N N . VAL A 1 101 ? 5.877 -9.040 12.939 1.00 76.94 101 VAL A N 1
ATOM 748 C CA . VAL A 1 101 ? 6.303 -9.669 11.682 1.00 76.94 101 VAL A CA 1
ATOM 749 C C . VAL A 1 101 ? 7.484 -8.961 11.020 1.00 76.94 101 VAL A C 1
ATOM 751 O O . VAL A 1 101 ? 7.992 -9.471 10.023 1.00 76.94 101 VAL A O 1
ATOM 754 N N . THR A 1 102 ? 7.948 -7.834 11.570 1.00 64.06 102 THR A N 1
ATOM 755 C CA . THR A 1 102 ? 9.254 -7.249 11.235 1.00 64.06 102 THR A CA 1
ATOM 756 C C . THR A 1 102 ? 10.371 -8.247 11.600 1.00 64.06 102 THR A C 1
ATOM 758 O O . THR A 1 102 ? 10.264 -8.892 12.648 1.00 64.06 102 THR A O 1
ATOM 761 N N . PRO A 1 103 ? 11.386 -8.445 10.737 1.00 59.00 103 PRO A N 1
ATOM 762 C CA . PRO A 1 103 ? 12.533 -9.322 11.012 1.00 59.00 103 PRO A CA 1
ATOM 763 C C . PRO A 1 103 ? 13.288 -8.994 12.306 1.00 59.00 103 PRO A C 1
ATOM 765 O O . PRO A 1 103 ? 13.359 -7.801 12.677 1.00 59.00 103 PRO A O 1
#

Foldseek 3Di:
DDDDDDDDDDDDDDLPDQPQPDAQEDEDEQPDDLVSLLVNLQSCQQRNHQYEYENNPPNCVSHQKYWDDDPPAIAIDGDVVSCVSNVHDDDPVVVVVNVVRDD

Secondary structure (DSSP, 8-state):
---SSPPP---PPPTTS-TTTT-SEEEE-TTS-HHHHHHHHHHHTTTTPEEEEES-GGGGGGSSEEEEEETTEEEEEE-HHHHHHTT----HHHHHHHHHH--

pLDDT: mean 84.3, std 9.27, range [49.22, 94.19]

Radius of gyration: 13.73 Å; chains: 1; bounding box: 34×30×35 Å

Sequence (103 aa):
RVVGTRSLLPQVLDTNTALKTACDVIVVGPDLDKSTGKALLQGANHHGVLTICDECGRFAEHSIITLTRHNDRIGFEVDTGTAQANGLLFSSALLELALRVTP